Protein AF-A0AAP0JFU9-F1 (afdb_monomer)

Organism: NCBI:txid152367

Foldseek 3Di:
DDDDDDDDDPVVVVVVCCCQQPVDLQQVVPDDPPDPDDVPDDRGHDDDPDDDDDPDLVSVLVVCVVVVRSVVSVCVVPDDDPPD

Mean predicted aligned error: 9.05 Å

Structure (mmCIF, N/CA/C/O backbone):
data_AF-A0AAP0JFU9-F1
#
_entry.id   AF-A0AAP0JFU9-F1
#
loop_
_atom_site.group_PDB
_atom_site.id
_atom_site.type_symbol
_atom_site.label_atom_id
_atom_site.label_alt_id
_atom_site.label_comp_id
_atom_site.label_asym_id
_atom_site.label_entity_id
_atom_site.label_seq_id
_atom_site.pdbx_PDB_ins_code
_atom_site.Cartn_x
_atom_site.Cartn_y
_atom_site.Cartn_z
_atom_site.occupancy
_atom_site.B_iso_or_equiv
_atom_site.auth_seq_id
_atom_site.auth_comp_id
_atom_site.auth_asym_id
_atom_site.auth_atom_id
_atom_site.pdbx_PDB_model_num
ATOM 1 N N . MET A 1 1 ? 1.260 -9.080 -10.531 1.00 73.69 1 MET A N 1
ATOM 2 C CA . MET A 1 1 ? 0.564 -7.904 -9.962 1.00 73.69 1 MET A CA 1
ATOM 3 C C . MET A 1 1 ? 0.453 -8.132 -8.466 1.00 73.69 1 MET A C 1
ATOM 5 O O . MET A 1 1 ? -0.063 -9.172 -8.087 1.00 73.69 1 MET A O 1
ATOM 9 N N . GLY A 1 2 ? 1.011 -7.243 -7.644 1.00 81.31 2 GLY A N 1
ATOM 10 C CA . GLY A 1 2 ? 1.008 -7.368 -6.182 1.00 81.31 2 GLY A CA 1
ATOM 11 C C . GLY A 1 2 ? 0.352 -6.151 -5.539 1.00 81.31 2 GLY A C 1
ATOM 12 O O . GLY A 1 2 ? 0.430 -5.053 -6.092 1.00 81.31 2 GLY A O 1
ATOM 13 N N . VAL A 1 3 ? -0.298 -6.349 -4.394 1.00 82.69 3 VAL A N 1
ATOM 14 C CA . VAL A 1 3 ? -0.902 -5.272 -3.600 1.00 82.69 3 VAL A CA 1
ATOM 15 C C . VAL A 1 3 ? -0.153 -5.153 -2.286 1.00 82.69 3 VAL A C 1
ATOM 17 O O . VAL A 1 3 ? 0.116 -6.149 -1.624 1.00 82.69 3 VAL A O 1
ATOM 20 N N . VAL A 1 4 ? 0.188 -3.919 -1.924 1.00 86.62 4 VAL A N 1
ATOM 21 C CA . VAL A 1 4 ? 0.833 -3.589 -0.654 1.00 86.62 4 VAL A CA 1
ATOM 22 C C . VAL A 1 4 ? -0.167 -2.785 0.167 1.00 86.62 4 VAL A C 1
ATOM 24 O O . VAL A 1 4 ? -0.529 -1.672 -0.220 1.00 86.62 4 VAL A O 1
ATOM 27 N N . VAL A 1 5 ? -0.624 -3.355 1.280 1.00 83.00 5 VAL A N 1
ATOM 28 C CA . VAL A 1 5 ? -1.515 -2.693 2.241 1.00 83.00 5 VAL A CA 1
ATOM 29 C C . VAL A 1 5 ? -0.674 -2.231 3.421 1.00 83.00 5 VAL A C 1
ATOM 31 O O . VAL A 1 5 ? 0.101 -3.012 3.965 1.00 83.00 5 VAL A O 1
ATOM 34 N N . VAL A 1 6 ? -0.791 -0.957 3.798 1.00 86.69 6 VAL A N 1
ATOM 35 C CA . VAL A 1 6 ? -0.023 -0.386 4.910 1.00 86.69 6 VAL A CA 1
ATOM 36 C C . VAL A 1 6 ? -0.938 0.429 5.802 1.00 86.69 6 VAL A C 1
ATOM 38 O O . VAL A 1 6 ? -1.659 1.306 5.327 1.00 86.69 6 VAL A O 1
ATOM 41 N N . GLU A 1 7 ? -0.854 0.163 7.098 1.00 84.69 7 GLU A N 1
ATOM 42 C CA . GLU A 1 7 ? -1.526 0.919 8.143 1.00 84.69 7 GLU A CA 1
ATOM 43 C C . GLU A 1 7 ? -0.490 1.627 9.022 1.00 84.69 7 GLU A C 1
ATOM 45 O O . GLU A 1 7 ? 0.589 1.105 9.307 1.00 84.69 7 GLU A O 1
ATOM 50 N N . GLY A 1 8 ? -0.801 2.847 9.457 1.00 87.69 8 GLY A N 1
ATOM 51 C CA . GLY A 1 8 ? 0.034 3.542 10.422 1.00 87.69 8 GLY A CA 1
ATOM 52 C C . GLY A 1 8 ? -0.305 5.015 10.596 1.00 87.69 8 GLY A C 1
ATOM 53 O O . GLY A 1 8 ? -1.202 5.579 9.971 1.00 87.69 8 GLY A O 1
ATOM 54 N N . GLY A 1 9 ? 0.465 5.676 11.460 1.00 90.12 9 GLY A N 1
ATOM 55 C CA . GLY A 1 9 ? 0.316 7.103 11.722 1.00 90.12 9 GLY A CA 1
ATOM 56 C C . GLY A 1 9 ? 0.6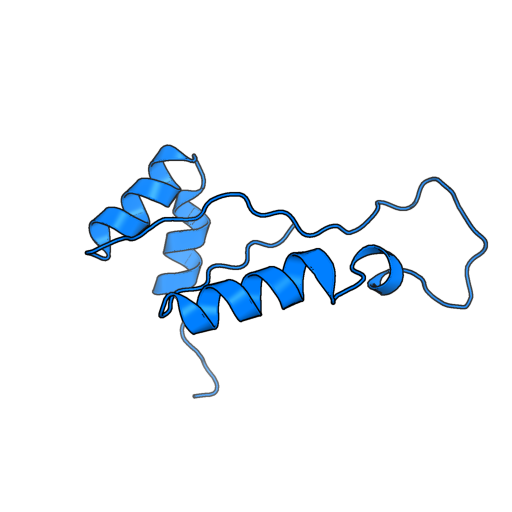36 7.987 10.508 1.00 90.12 9 GLY A C 1
ATOM 57 O O . GLY A 1 9 ? 1.470 7.680 9.659 1.00 90.12 9 GLY A O 1
ATOM 58 N N . ARG A 1 10 ? 0.048 9.188 10.467 1.00 90.94 10 ARG A N 1
ATOM 59 C CA . ARG A 1 10 ? 0.183 10.128 9.334 1.00 90.94 10 ARG A CA 1
ATOM 60 C C . ARG A 1 10 ? 1.637 10.429 8.931 1.00 90.94 10 ARG A C 1
ATOM 62 O O . ARG A 1 10 ? 1.930 10.617 7.751 1.00 90.94 10 ARG A O 1
ATOM 69 N N . LYS A 1 11 ? 2.564 10.507 9.896 1.00 94.62 11 LYS A N 1
ATOM 70 C CA . LYS A 1 11 ? 3.991 10.765 9.617 1.00 94.62 11 LYS A CA 1
ATOM 71 C C . LYS A 1 11 ? 4.687 9.563 8.968 1.00 94.62 11 LYS A C 1
ATOM 73 O O . LYS A 1 11 ? 5.463 9.780 8.038 1.00 94.62 11 LYS A O 1
ATOM 78 N N . SER A 1 12 ? 4.438 8.339 9.440 1.00 94.94 12 SER A N 1
ATOM 79 C CA . SER A 1 12 ? 5.024 7.128 8.851 1.00 94.94 12 SER A CA 1
ATOM 80 C C . SER A 1 12 ? 4.449 6.877 7.460 1.00 94.94 12 SER A C 1
ATOM 82 O O . SER A 1 12 ? 5.225 6.673 6.529 1.00 94.94 12 SER A O 1
ATOM 84 N N . MET A 1 13 ? 3.138 7.061 7.277 1.00 94.00 13 MET A N 1
ATOM 85 C CA . MET A 1 13 ? 2.487 6.927 5.970 1.00 94.00 13 MET A CA 1
ATOM 86 C C . MET A 1 13 ? 3.063 7.870 4.910 1.00 94.00 13 MET A C 1
ATOM 88 O O . MET A 1 13 ? 3.410 7.430 3.816 1.00 94.00 13 MET A O 1
ATOM 92 N N . LYS A 1 14 ? 3.290 9.152 5.237 1.00 94.50 14 LYS A N 1
ATOM 93 C CA . LYS A 1 14 ? 3.940 10.096 4.304 1.00 94.50 14 LYS A CA 1
ATOM 94 C C . LYS A 1 14 ? 5.356 9.668 3.912 1.00 94.50 14 LYS A C 1
ATOM 96 O O . LYS A 1 14 ? 5.766 9.860 2.767 1.00 94.50 14 LYS A O 1
ATOM 101 N N . ARG A 1 15 ? 6.127 9.119 4.858 1.00 96.81 15 ARG A N 1
ATOM 102 C CA . ARG A 1 15 ? 7.484 8.620 4.583 1.00 96.81 15 ARG A CA 1
ATOM 103 C C . ARG A 1 15 ? 7.442 7.378 3.696 1.00 96.81 15 ARG A C 1
ATOM 105 O O . ARG A 1 15 ? 8.225 7.309 2.752 1.00 96.81 15 ARG A O 1
ATOM 112 N N . PHE A 1 16 ? 6.517 6.460 3.966 1.00 96.69 16 PHE A N 1
ATOM 113 C CA . PHE A 1 16 ? 6.325 5.243 3.185 1.00 96.69 16 PHE A CA 1
ATOM 114 C C . PHE A 1 16 ? 5.862 5.547 1.755 1.00 96.69 16 PHE A C 1
ATOM 116 O O . PHE A 1 16 ? 6.487 5.095 0.803 1.00 96.69 16 PHE A O 1
ATOM 123 N N . SER A 1 17 ? 4.865 6.420 1.579 1.00 95.62 17 SER A N 1
ATOM 124 C CA . SER A 1 17 ? 4.418 6.870 0.250 1.00 95.62 17 SER A CA 1
ATOM 125 C C . SER A 1 17 ? 5.569 7.497 -0.553 1.00 95.62 17 SER A C 1
ATOM 127 O O . SER A 1 17 ? 5.794 7.147 -1.712 1.00 95.62 17 SER A O 1
ATOM 129 N N . LYS A 1 18 ? 6.401 8.344 0.078 1.00 97.06 18 LYS A N 1
ATOM 130 C CA . LYS A 1 18 ? 7.598 8.904 -0.575 1.00 97.06 18 LYS A CA 1
ATOM 131 C C . LYS A 1 18 ? 8.630 7.831 -0.941 1.00 97.06 18 LYS A C 1
ATOM 133 O O . LYS A 1 18 ? 9.287 7.966 -1.969 1.00 97.06 18 LYS A O 1
ATOM 138 N N . LEU A 1 19 ? 8.803 6.799 -0.116 1.00 97.00 19 LEU A N 1
ATOM 139 C CA . LEU A 1 19 ? 9.670 5.666 -0.437 1.00 97.00 19 LEU A CA 1
ATOM 140 C C . LEU A 1 19 ? 9.163 4.942 -1.692 1.00 97.00 19 LEU A C 1
ATOM 142 O O . LEU A 1 19 ? 9.887 4.888 -2.684 1.00 97.00 19 LEU A O 1
ATOM 146 N N . MET A 1 20 ? 7.913 4.481 -1.661 1.00 96.06 20 MET A N 1
ATOM 147 C CA . MET A 1 20 ? 7.328 3.644 -2.709 1.00 96.06 20 MET A CA 1
ATOM 148 C C . MET A 1 20 ? 7.173 4.374 -4.041 1.00 96.06 20 MET A C 1
ATOM 150 O O . MET A 1 20 ? 7.493 3.813 -5.078 1.00 96.06 20 MET A O 1
ATOM 154 N N . LEU A 1 21 ? 6.709 5.625 -4.033 1.00 95.00 21 LEU A N 1
ATOM 155 C CA . LEU A 1 21 ? 6.350 6.327 -5.270 1.00 95.00 21 LEU A CA 1
ATOM 156 C C . LEU A 1 21 ? 7.473 7.203 -5.836 1.00 95.00 21 LEU A C 1
ATOM 158 O O . LEU A 1 21 ? 7.372 7.639 -6.978 1.00 95.00 21 LEU A O 1
ATOM 162 N N . LYS A 1 22 ? 8.501 7.537 -5.039 1.00 95.25 22 LYS A N 1
ATOM 163 C CA . LYS A 1 22 ? 9.554 8.483 -5.463 1.00 95.25 22 LYS A CA 1
ATOM 164 C C . LYS A 1 22 ? 10.981 7.977 -5.320 1.00 95.25 22 LYS A C 1
ATOM 166 O O . LYS A 1 22 ? 11.838 8.453 -6.052 1.00 95.25 22 LYS A O 1
ATOM 171 N N . ARG A 1 23 ? 11.278 7.119 -4.338 1.00 95.25 23 ARG A N 1
ATOM 172 C CA . ARG A 1 23 ? 12.665 6.703 -4.055 1.00 95.25 23 ARG A CA 1
ATOM 173 C C . ARG A 1 23 ? 13.017 5.362 -4.683 1.00 95.25 23 ARG A C 1
ATOM 175 O O . ARG A 1 23 ? 14.161 5.186 -5.077 1.00 95.25 23 ARG A O 1
ATOM 182 N N . ILE A 1 24 ? 12.069 4.430 -4.742 1.00 93.94 24 ILE A N 1
ATOM 183 C CA . ILE A 1 24 ? 12.283 3.127 -5.373 1.00 93.94 24 ILE A CA 1
ATOM 184 C C . ILE A 1 24 ? 12.074 3.270 -6.880 1.00 93.94 24 ILE A C 1
ATOM 186 O O . ILE A 1 24 ? 11.008 3.696 -7.327 1.00 93.94 24 ILE A O 1
ATOM 190 N N . ASN A 1 25 ? 13.088 2.895 -7.660 1.00 90.62 25 ASN A N 1
ATOM 191 C CA . ASN A 1 25 ? 12.971 2.779 -9.107 1.00 90.62 25 ASN A CA 1
ATOM 192 C C . ASN A 1 25 ? 12.469 1.375 -9.474 1.00 90.62 25 ASN A C 1
ATOM 194 O O . ASN A 1 25 ? 13.256 0.455 -9.680 1.00 90.62 25 ASN A O 1
ATOM 198 N N . TRP A 1 26 ? 11.146 1.216 -9.533 1.00 89.50 26 TRP A N 1
ATOM 199 C CA . TRP A 1 26 ? 10.506 -0.070 -9.838 1.00 89.50 26 TRP A CA 1
ATOM 200 C C . TRP A 1 26 ? 10.809 -0.587 -11.244 1.00 89.50 26 TRP A C 1
ATOM 202 O O . TRP A 1 26 ? 10.891 -1.798 -11.426 1.00 89.50 26 TRP A O 1
ATOM 212 N N . ALA A 1 27 ? 11.020 0.311 -12.210 1.00 86.12 27 ALA A N 1
ATOM 213 C CA . ALA A 1 27 ? 11.334 -0.061 -13.585 1.00 86.12 27 ALA A CA 1
ATOM 214 C C . ALA A 1 27 ? 12.749 -0.648 -13.711 1.00 86.12 27 ALA A C 1
ATOM 216 O O . ALA A 1 27 ? 12.957 -1.574 -14.486 1.00 86.12 27 ALA A O 1
ATOM 217 N N . ALA A 1 28 ? 13.707 -0.166 -12.913 1.00 83.69 28 ALA A N 1
ATOM 218 C CA . ALA A 1 28 ? 15.072 -0.696 -12.913 1.00 83.69 28 ALA A CA 1
ATOM 219 C C . ALA A 1 28 ? 15.193 -2.078 -12.248 1.00 83.69 28 ALA A C 1
ATOM 221 O O . ALA A 1 28 ? 16.120 -2.815 -12.549 1.00 83.69 28 ALA A O 1
ATOM 222 N N . ALA A 1 29 ? 14.255 -2.462 -11.375 1.00 72.44 29 ALA A N 1
ATOM 223 C CA . ALA A 1 29 ? 14.308 -3.742 -10.659 1.00 72.44 29 ALA A CA 1
ATOM 224 C C . ALA A 1 29 ? 14.077 -4.981 -11.551 1.00 72.44 29 ALA A C 1
ATOM 226 O O . ALA A 1 29 ? 14.223 -6.103 -11.080 1.00 72.44 29 ALA A O 1
ATOM 227 N N . VAL A 1 30 ? 13.680 -4.785 -12.812 1.00 68.19 30 VAL A N 1
ATOM 228 C CA . VAL A 1 30 ? 13.440 -5.849 -13.807 1.00 68.19 30 VAL A CA 1
ATOM 229 C C . VAL A 1 30 ? 14.468 -5.838 -14.947 1.00 68.19 30 VAL A C 1
ATOM 231 O O . VAL A 1 30 ? 14.367 -6.647 -15.867 1.00 68.19 30 VAL A O 1
ATOM 234 N N . ALA A 1 31 ? 15.459 -4.944 -14.897 1.00 60.91 31 ALA A N 1
ATOM 235 C CA . ALA A 1 31 ? 16.553 -4.922 -15.858 1.00 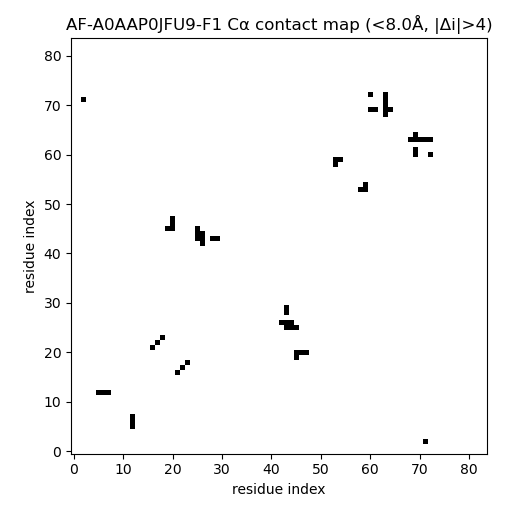60.91 31 ALA A CA 1
ATOM 236 C C . ALA A 1 31 ? 17.629 -5.933 -15.426 1.00 60.91 31 ALA A C 1
ATOM 238 O O . ALA A 1 31 ? 18.402 -5.661 -14.511 1.00 60.91 31 ALA A O 1
ATOM 239 N N . ASN A 1 32 ? 17.660 -7.108 -16.062 1.00 58.28 32 ASN A N 1
ATOM 240 C CA . ASN A 1 32 ? 18.847 -7.966 -16.039 1.00 58.28 32 ASN A CA 1
ATOM 241 C C . ASN A 1 32 ? 19.954 -7.285 -16.856 1.00 58.28 32 ASN A C 1
ATOM 243 O O . ASN A 1 32 ? 19.675 -6.771 -17.940 1.00 58.28 32 ASN A O 1
ATOM 247 N N . GLU A 1 33 ? 21.186 -7.294 -16.345 1.00 56.72 33 GLU A N 1
ATOM 248 C CA . GLU A 1 33 ? 22.350 -6.615 -16.945 1.00 56.72 33 GLU A CA 1
ATOM 249 C C . GLU A 1 33 ? 22.746 -7.172 -18.332 1.00 56.72 33 GLU A C 1
ATOM 251 O O . GLU A 1 33 ? 23.453 -6.495 -19.073 1.00 56.72 33 GLU A O 1
ATOM 256 N N . ASP A 1 34 ? 22.240 -8.352 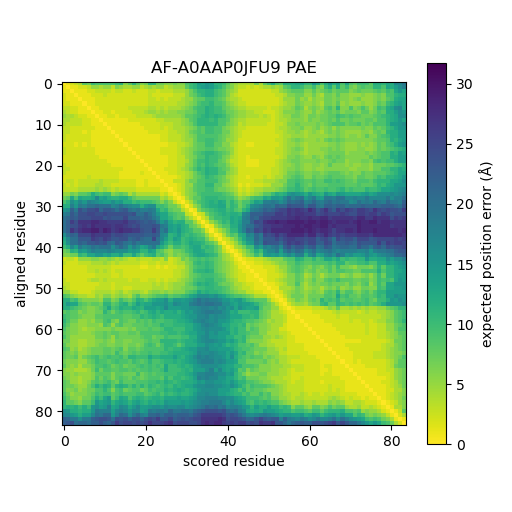-18.715 1.00 55.22 34 ASP A N 1
ATOM 257 C CA . ASP A 1 34 ? 22.721 -9.131 -19.869 1.00 55.22 34 ASP A CA 1
ATOM 258 C C . ASP A 1 34 ? 21.780 -9.186 -21.089 1.00 55.22 34 ASP A C 1
ATOM 260 O O . ASP A 1 34 ? 22.099 -9.841 -22.081 1.00 55.22 34 ASP A O 1
ATOM 264 N N . GLU A 1 35 ? 20.616 -8.533 -21.066 1.00 56.06 35 GLU A N 1
ATOM 265 C CA . GLU A 1 35 ? 19.647 -8.653 -22.164 1.00 56.06 35 GLU A CA 1
ATOM 266 C C . GLU A 1 35 ? 19.372 -7.295 -22.819 1.00 56.06 35 GLU A C 1
ATOM 268 O O . GLU A 1 35 ? 18.734 -6.435 -22.205 1.00 56.06 35 GLU A O 1
ATOM 273 N N . GLU A 1 36 ? 19.810 -7.150 -24.077 1.00 54.53 36 GLU A N 1
ATOM 274 C CA . GLU A 1 36 ? 19.587 -6.007 -24.977 1.00 54.53 36 GLU A CA 1
ATOM 275 C C . GLU A 1 36 ? 18.175 -5.408 -24.844 1.00 54.53 36 GLU A C 1
ATOM 277 O O . GLU A 1 36 ? 17.186 -6.134 -24.699 1.00 54.53 36 GLU A O 1
ATOM 282 N N . GLU A 1 37 ? 18.111 -4.072 -24.872 1.00 55.06 37 GLU A N 1
ATOM 283 C CA . GLU A 1 37 ? 16.918 -3.229 -24.723 1.00 55.06 37 GLU A CA 1
ATOM 284 C C . GLU A 1 37 ? 15.783 -3.648 -25.678 1.00 55.06 37 GLU A C 1
ATOM 286 O O . GLU A 1 37 ? 15.627 -3.120 -26.775 1.00 55.06 37 GLU A O 1
ATOM 291 N N . ASP A 1 38 ? 14.956 -4.606 -25.256 1.00 56.31 38 ASP A N 1
ATOM 292 C CA . ASP A 1 38 ? 13.675 -4.882 -25.899 1.00 56.31 38 ASP A CA 1
ATOM 293 C C . ASP A 1 38 ? 12.62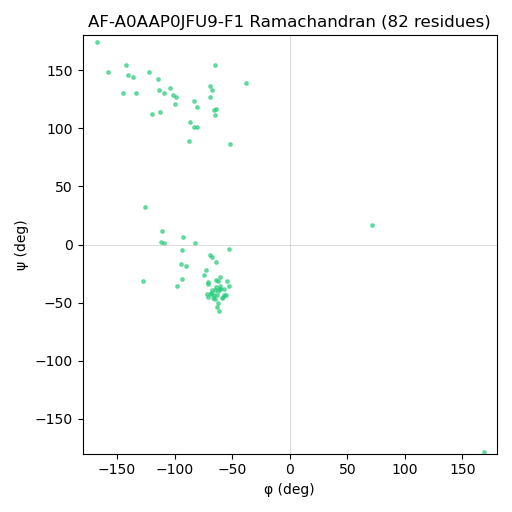3 -3.949 -25.284 1.00 56.31 38 ASP A C 1
ATOM 295 O O . ASP A 1 38 ? 12.151 -4.169 -24.162 1.00 56.31 38 ASP A O 1
ATOM 299 N N . ASP A 1 39 ? 12.233 -2.920 -26.043 1.00 58.75 39 ASP A N 1
ATOM 300 C CA . ASP A 1 39 ? 11.159 -1.948 -25.752 1.00 58.75 39 ASP A CA 1
ATOM 301 C C . ASP A 1 39 ? 9.796 -2.597 -25.402 1.00 58.75 39 ASP A C 1
ATOM 303 O O . ASP A 1 39 ? 8.824 -1.914 -25.071 1.00 58.75 39 ASP A O 1
ATOM 307 N N . LYS A 1 40 ? 9.685 -3.928 -25.477 1.00 59.44 40 LYS A N 1
ATOM 308 C CA . LYS A 1 40 ? 8.483 -4.708 -25.160 1.00 59.44 40 LYS A CA 1
ATOM 309 C C . LYS A 1 40 ? 8.421 -5.235 -23.727 1.00 59.44 40 LYS A C 1
ATOM 311 O O . LYS A 1 40 ? 7.400 -5.830 -23.366 1.00 59.44 40 LYS A O 1
ATOM 316 N N . ARG A 1 41 ? 9.455 -5.057 -22.893 1.00 61.91 41 ARG A N 1
ATOM 317 C CA . ARG A 1 41 ? 9.402 -5.563 -21.509 1.00 61.91 41 ARG A CA 1
ATOM 318 C C . ARG A 1 41 ? 8.355 -4.803 -20.680 1.00 61.91 41 ARG A C 1
ATOM 320 O O . ARG A 1 41 ? 8.321 -3.572 -20.696 1.00 61.91 41 ARG A O 1
ATOM 327 N N . PRO A 1 42 ? 7.488 -5.506 -19.928 1.00 64.81 42 PRO A N 1
ATOM 328 C CA . PRO A 1 42 ? 6.468 -4.859 -19.115 1.00 64.81 42 PRO A CA 1
ATOM 329 C C . PRO A 1 42 ? 7.118 -4.009 -18.015 1.00 64.81 42 PRO A C 1
ATOM 331 O O . PRO A 1 42 ? 7.785 -4.525 -17.120 1.00 64.81 42 PRO A O 1
ATOM 334 N N . ILE A 1 43 ? 6.895 -2.693 -18.075 1.00 76.75 43 ILE A N 1
ATOM 335 C CA . ILE A 1 43 ? 7.416 -1.736 -17.093 1.00 76.75 43 ILE A CA 1
ATOM 336 C C . ILE A 1 43 ? 6.773 -2.019 -15.734 1.00 76.75 43 ILE A C 1
ATOM 338 O O . ILE A 1 43 ? 5.579 -1.774 -15.528 1.00 76.75 43 ILE A O 1
ATOM 342 N N . ASN A 1 44 ? 7.574 -2.499 -14.782 1.00 86.56 44 ASN A N 1
ATOM 343 C CA . ASN A 1 44 ? 7.131 -2.621 -13.403 1.00 86.56 44 ASN A CA 1
ATOM 344 C C . ASN A 1 44 ? 6.970 -1.221 -12.789 1.00 86.56 44 ASN A C 1
ATOM 346 O O . ASN A 1 44 ? 7.877 -0.388 -12.839 1.00 86.56 44 ASN A O 1
ATOM 350 N N . LYS A 1 45 ? 5.796 -0.947 -12.216 1.00 89.00 45 LYS A N 1
ATOM 351 C CA . LYS A 1 45 ? 5.461 0.347 -11.614 1.00 89.00 45 LYS A CA 1
ATOM 352 C C . LYS A 1 45 ? 4.661 0.164 -10.331 1.00 89.00 45 LYS A C 1
ATOM 354 O O . LYS A 1 45 ? 3.809 -0.716 -10.238 1.00 89.00 45 LYS A O 1
ATOM 359 N N . CYS A 1 46 ? 4.887 1.055 -9.370 1.00 91.75 46 CYS A N 1
ATOM 360 C CA . CYS A 1 46 ? 4.074 1.172 -8.164 1.00 91.75 46 CYS A CA 1
ATOM 361 C C . CYS A 1 46 ? 3.157 2.394 -8.277 1.00 91.75 46 CYS A C 1
ATOM 363 O O . CYS A 1 46 ? 3.590 3.469 -8.692 1.00 91.75 46 CYS A O 1
ATOM 365 N N . MET A 1 47 ? 1.887 2.229 -7.914 1.00 90.94 47 MET A N 1
ATOM 366 C CA . MET A 1 47 ? 0.886 3.292 -7.932 1.00 90.94 47 MET A CA 1
ATOM 367 C C . MET A 1 47 ? 0.053 3.245 -6.652 1.00 90.94 47 MET A C 1
ATOM 369 O O . MET A 1 47 ? -0.261 2.170 -6.146 1.00 90.94 47 MET A O 1
ATOM 373 N N . GLN A 1 48 ? -0.333 4.418 -6.150 1.00 90.25 48 GLN A N 1
ATOM 374 C CA . GLN A 1 48 ? -1.276 4.529 -5.043 1.00 90.25 48 GLN A CA 1
ATOM 375 C C . GLN A 1 48 ? -2.700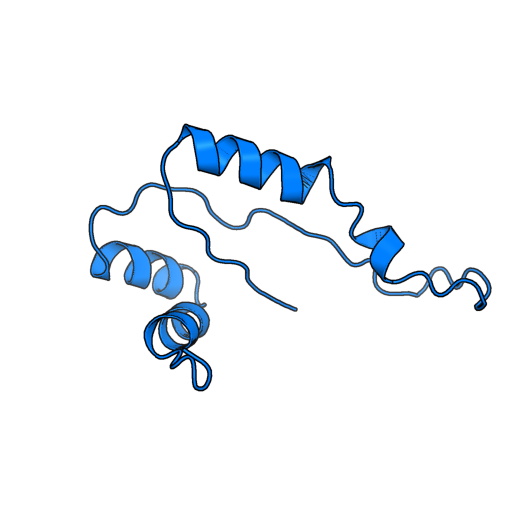 4.364 -5.573 1.00 90.25 48 GLN A C 1
ATOM 377 O O . GLN A 1 48 ? -3.155 5.162 -6.389 1.00 90.25 48 GLN A O 1
ATOM 382 N N . VAL A 1 49 ? -3.387 3.327 -5.098 1.00 86.50 49 VAL A N 1
ATOM 383 C CA . VAL A 1 49 ? -4.776 3.022 -5.475 1.00 86.50 49 VAL A CA 1
ATOM 384 C C . VAL A 1 49 ? -5.798 3.622 -4.508 1.00 86.50 49 VAL A C 1
ATOM 386 O O . VAL A 1 49 ? -6.894 3.981 -4.924 1.00 86.50 49 VAL A O 1
ATOM 389 N N . TRP A 1 50 ? -5.433 3.779 -3.232 1.00 83.75 50 TRP A N 1
ATOM 390 C CA . TRP A 1 50 ? -6.285 4.361 -2.197 1.00 83.75 50 TRP A CA 1
ATOM 391 C C . TRP A 1 50 ? -5.445 4.892 -1.025 1.00 83.75 50 TRP A C 1
ATOM 393 O O . TRP A 1 50 ? -4.384 4.351 -0.718 1.00 83.75 50 TRP A O 1
ATOM 403 N N . GLU A 1 51 ? -5.921 5.953 -0.373 1.00 85.88 51 GLU A N 1
ATOM 404 C CA . GLU A 1 51 ? -5.429 6.435 0.922 1.00 85.88 51 GLU A CA 1
ATOM 405 C C . GLU A 1 51 ? -6.612 6.993 1.710 1.00 85.88 51 GLU A C 1
ATOM 407 O O . GLU A 1 51 ? -7.381 7.812 1.206 1.00 85.88 51 GLU A O 1
ATOM 412 N N . GLY A 1 52 ? -6.751 6.562 2.958 1.00 84.38 52 GLY A N 1
ATOM 413 C CA . GLY A 1 52 ? -7.801 7.041 3.838 1.00 84.38 52 GLY A CA 1
ATOM 414 C C . GLY A 1 52 ? -7.560 6.631 5.280 1.00 84.38 52 GLY A C 1
ATOM 415 O O . GLY A 1 52 ? -6.625 5.900 5.598 1.00 84.38 52 GLY A O 1
ATOM 416 N N . SER A 1 53 ? -8.410 7.138 6.166 1.00 82.06 53 SER A N 1
ATOM 417 C CA . SER A 1 53 ? -8.475 6.686 7.551 1.00 82.06 53 SER A CA 1
ATOM 418 C C . SER A 1 53 ? -9.617 5.692 7.706 1.00 82.06 53 SER A C 1
ATOM 420 O O . SER A 1 53 ? -10.759 6.020 7.386 1.00 82.06 53 SER A O 1
ATOM 422 N N . CYS A 1 54 ? -9.331 4.520 8.254 1.00 72.12 54 CYS A N 1
ATOM 423 C CA . CYS A 1 54 ? -10.333 3.574 8.724 1.00 72.12 54 CYS A CA 1
ATOM 424 C C . CYS A 1 54 ? -10.293 3.543 10.253 1.00 72.12 54 CYS A C 1
ATOM 426 O O . CYS A 1 54 ? -9.224 3.456 10.847 1.00 72.12 54 CYS A O 1
ATOM 428 N N . MET A 1 55 ? -11.457 3.667 10.895 1.00 74.44 55 MET A N 1
ATOM 429 C CA . MET A 1 55 ? -11.554 3.607 12.360 1.00 74.44 55 MET A CA 1
ATOM 430 C C . MET A 1 55 ? -11.780 2.186 12.879 1.00 74.44 55 MET A C 1
ATOM 432 O O . MET A 1 55 ? -11.577 1.933 14.061 1.00 74.44 55 MET A O 1
ATOM 436 N N . THR A 1 56 ? -12.226 1.274 12.013 1.00 81.31 56 THR A N 1
ATOM 437 C CA . THR A 1 56 ? -12.517 -0.116 12.361 1.00 81.31 56 THR A CA 1
ATOM 438 C C . THR A 1 56 ? -12.102 -1.051 11.234 1.00 81.31 56 THR A C 1
ATOM 440 O O . THR A 1 56 ? -12.100 -0.673 10.060 1.00 81.31 56 THR A O 1
ATOM 443 N N . GLU A 1 57 ? -11.818 -2.298 11.598 1.00 80.31 57 GLU A N 1
ATOM 444 C CA . GLU A 1 57 ? -11.518 -3.382 10.664 1.00 80.31 57 GLU A CA 1
ATOM 445 C C . GLU A 1 57 ? -12.634 -3.568 9.620 1.00 80.31 57 GLU A C 1
ATOM 447 O O . GLU A 1 57 ? -12.384 -3.646 8.420 1.00 80.31 57 GLU A O 1
ATOM 452 N N . ALA A 1 58 ? -13.896 -3.523 10.059 1.00 85.62 58 ALA A N 1
ATOM 453 C CA . ALA A 1 58 ? -15.053 -3.607 9.171 1.00 85.62 58 ALA A CA 1
ATOM 454 C C . ALA A 1 58 ? -15.089 -2.464 8.138 1.00 85.62 58 ALA A C 1
ATOM 456 O O . ALA A 1 58 ? -15.442 -2.689 6.978 1.00 85.62 58 ALA A O 1
ATOM 457 N N . ALA A 1 59 ? -14.699 -1.244 8.534 1.00 85.31 59 ALA A N 1
ATOM 458 C CA . ALA A 1 59 ? -14.601 -0.116 7.612 1.00 85.31 59 ALA A CA 1
ATOM 459 C C . ALA A 1 59 ? -13.467 -0.315 6.596 1.00 85.31 59 ALA A C 1
ATOM 461 O O . ALA A 1 59 ? -13.657 -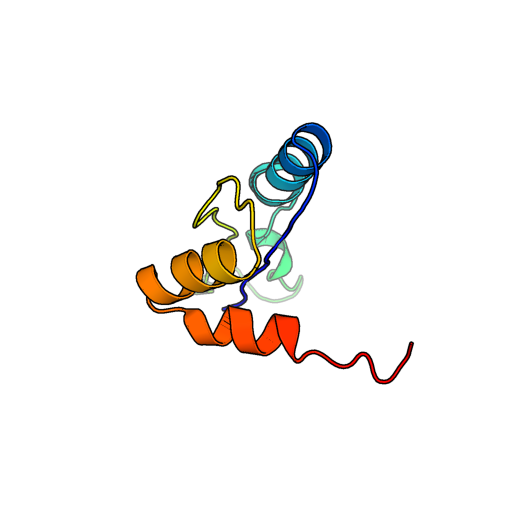0.016 5.419 1.00 85.31 59 ALA A O 1
ATOM 462 N N . ALA A 1 60 ? -12.325 -0.862 7.023 1.00 82.19 60 ALA A N 1
ATOM 463 C CA . ALA A 1 60 ? -11.234 -1.214 6.121 1.00 82.19 60 ALA A CA 1
ATOM 464 C C . ALA A 1 60 ? -11.677 -2.286 5.111 1.00 82.19 60 ALA A C 1
ATOM 466 O O . ALA A 1 60 ? -11.595 -2.056 3.907 1.00 82.19 60 ALA A O 1
ATOM 467 N N . ARG A 1 61 ? -12.277 -3.395 5.563 1.00 85.50 61 ARG A N 1
ATOM 468 C CA . ARG A 1 61 ? -12.799 -4.456 4.681 1.00 85.50 61 ARG A CA 1
ATOM 469 C C . ARG A 1 61 ? -13.819 -3.943 3.662 1.00 85.50 61 ARG A C 1
ATOM 471 O O . ARG A 1 61 ? -13.822 -4.384 2.508 1.00 85.50 61 ARG A O 1
ATOM 478 N N . LYS A 1 62 ? -14.677 -2.998 4.064 1.00 88.06 62 LYS A N 1
ATOM 479 C CA . LYS A 1 62 ? -15.646 -2.368 3.160 1.00 88.06 62 LYS A CA 1
ATOM 480 C C . LYS A 1 62 ? -14.956 -1.610 2.024 1.00 88.06 62 LYS A C 1
ATOM 482 O O . LYS A 1 62 ? -15.397 -1.740 0.892 1.00 88.06 62 LYS A O 1
ATOM 487 N N . VAL A 1 63 ? -13.851 -0.906 2.285 1.00 85.12 63 VAL A N 1
ATOM 488 C CA . VAL A 1 63 ? -13.068 -0.227 1.233 1.00 85.12 63 VAL A CA 1
ATOM 489 C C . VAL A 1 63 ? -12.571 -1.222 0.184 1.00 85.12 63 VAL A C 1
ATOM 491 O O . VAL A 1 63 ? -12.735 -0.984 -1.011 1.00 85.12 63 VAL A O 1
ATOM 494 N N . PHE A 1 64 ? -12.014 -2.360 0.610 1.00 85.44 64 PHE A N 1
ATOM 495 C CA . PHE A 1 64 ? -11.566 -3.399 -0.324 1.00 85.44 64 PHE A CA 1
ATOM 496 C C . PHE A 1 64 ? -12.732 -4.011 -1.106 1.00 85.44 64 PHE A C 1
ATOM 498 O O . PHE A 1 64 ? -12.605 -4.265 -2.301 1.00 85.44 64 PHE A O 1
ATOM 505 N N . SER A 1 65 ? -13.875 -4.218 -0.449 1.00 89.88 65 SER A N 1
ATOM 506 C CA . SER A 1 65 ? -15.078 -4.766 -1.088 1.00 89.88 65 SER A CA 1
ATOM 507 C C . SER A 1 65 ? -15.672 -3.806 -2.120 1.00 89.88 65 SER A C 1
ATOM 509 O O . SER A 1 65 ? -15.948 -4.223 -3.241 1.00 89.88 65 SER A O 1
ATOM 511 N N . ASP A 1 66 ? -15.798 -2.519 -1.782 1.00 89.62 66 ASP A N 1
ATOM 512 C CA . ASP A 1 66 ? -16.300 -1.473 -2.683 1.00 89.62 66 ASP A CA 1
ATOM 513 C C . ASP A 1 66 ? -15.385 -1.302 -3.912 1.00 89.62 66 ASP A C 1
ATOM 515 O O . ASP A 1 66 ? -15.855 -0.999 -5.006 1.00 89.62 66 ASP A O 1
ATOM 519 N N . ALA A 1 67 ? -14.080 -1.542 -3.749 1.00 84.69 67 ALA A N 1
ATOM 520 C CA . ALA A 1 67 ? -13.097 -1.542 -4.830 1.00 84.69 67 ALA A CA 1
ATOM 521 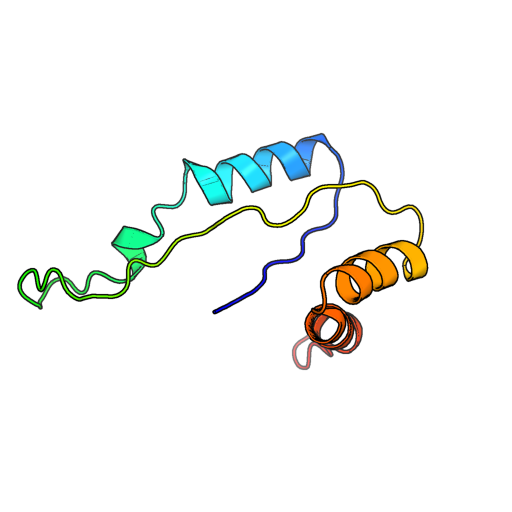C C . ALA A 1 67 ? -13.032 -2.869 -5.623 1.00 84.69 67 ALA A C 1
ATOM 523 O O . ALA A 1 67 ? -12.214 -2.993 -6.534 1.00 84.69 67 ALA A O 1
ATOM 524 N N . GLY A 1 68 ? -13.865 -3.866 -5.295 1.00 87.00 68 GLY A N 1
ATOM 525 C CA . GLY A 1 68 ? -13.902 -5.169 -5.972 1.00 87.00 68 GLY A CA 1
ATOM 526 C C . GLY A 1 68 ? -12.699 -6.075 -5.676 1.00 87.00 68 GLY A C 1
ATOM 527 O O . GLY A 1 68 ? -12.453 -7.040 -6.397 1.00 87.00 68 GLY A O 1
ATOM 528 N N . VAL A 1 69 ? -11.939 -5.776 -4.622 1.00 85.50 69 VAL A N 1
ATOM 529 C CA . VAL A 1 69 ? -10.671 -6.434 -4.274 1.00 85.50 69 VAL A CA 1
ATOM 530 C C . VAL A 1 69 ? -10.655 -6.976 -2.837 1.00 85.50 69 VAL A C 1
ATOM 532 O O . VAL A 1 69 ? -9.612 -7.028 -2.186 1.00 85.50 69 VAL A O 1
ATOM 535 N N . SER A 1 70 ? -11.814 -7.408 -2.330 1.00 89.31 70 SER A N 1
ATOM 536 C CA . SER A 1 70 ? -11.980 -7.974 -0.977 1.00 89.31 70 SER A CA 1
ATOM 537 C C . SER A 1 70 ? -11.041 -9.145 -0.674 1.00 89.31 70 SER A C 1
ATOM 539 O O . SER A 1 70 ? -10.592 -9.290 0.455 1.00 89.31 70 SER A O 1
ATOM 541 N N . HIS A 1 71 ? -10.675 -9.938 -1.679 1.00 86.38 71 HIS A N 1
ATOM 542 C CA . HIS A 1 71 ? -9.775 -11.080 -1.520 1.00 86.38 71 HIS A CA 1
ATOM 543 C C . HIS A 1 71 ? -8.374 -10.697 -1.007 1.00 86.38 71 HIS A C 1
ATOM 545 O O . HIS A 1 71 ? -7.749 -11.503 -0.327 1.00 86.38 71 HIS A O 1
ATOM 551 N N . TYR A 1 72 ? -7.877 -9.479 -1.269 1.00 83.69 72 TYR A N 1
ATOM 552 C CA . TYR A 1 72 ? -6.608 -9.027 -0.675 1.00 83.69 72 TYR A CA 1
ATOM 553 C C . TYR A 1 72 ? -6.727 -8.755 0.821 1.00 83.69 72 TYR A C 1
ATOM 555 O O . TYR A 1 72 ? -5.765 -8.974 1.552 1.00 83.69 72 TYR A O 1
ATOM 563 N N . TRP A 1 73 ? -7.900 -8.303 1.272 1.00 85.75 73 TRP A N 1
ATOM 564 C CA . TRP A 1 73 ? -8.184 -8.188 2.696 1.00 85.75 73 TRP A CA 1
ATOM 565 C C . TRP A 1 73 ? -8.142 -9.571 3.337 1.00 85.75 73 TRP A C 1
ATOM 567 O O . TRP A 1 73 ? -7.362 -9.789 4.257 1.00 85.75 73 TRP A O 1
ATOM 577 N N . ASP A 1 74 ? -8.912 -10.517 2.790 1.00 87.94 74 ASP A N 1
ATOM 578 C CA . ASP A 1 74 ? -9.006 -11.872 3.332 1.00 87.94 74 ASP A CA 1
ATOM 579 C C . ASP A 1 74 ? -7.635 -12.585 3.336 1.00 87.94 74 ASP A C 1
ATOM 581 O O . ASP A 1 74 ? -7.332 -13.302 4.284 1.00 87.94 74 ASP A O 1
ATOM 585 N N . LEU A 1 75 ? -6.770 -12.356 2.338 1.00 85.75 75 LEU A N 1
ATOM 586 C CA . LEU A 1 75 ? -5.397 -12.879 2.338 1.00 85.75 75 LEU A CA 1
ATOM 587 C C . LEU A 1 75 ? -4.55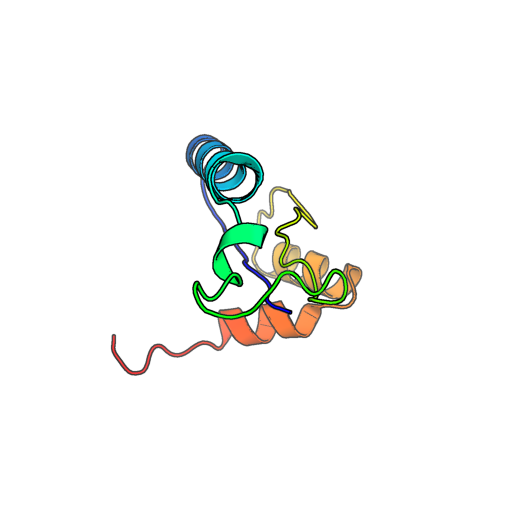8 -12.302 3.491 1.00 85.75 75 LEU A C 1
ATOM 589 O O . LEU A 1 75 ? -3.823 -13.037 4.139 1.00 85.75 75 LEU A O 1
ATOM 593 N N . ALA A 1 76 ? -4.663 -10.993 3.738 1.00 84.00 76 ALA A N 1
ATOM 594 C CA . ALA A 1 76 ? -3.870 -10.309 4.754 1.00 84.00 76 ALA A CA 1
ATOM 595 C C . ALA A 1 76 ? -4.291 -10.688 6.182 1.00 84.00 76 ALA A C 1
ATOM 597 O O . ALA A 1 76 ? -3.428 -10.960 7.009 1.00 84.00 76 ALA A O 1
ATOM 598 N N . VAL A 1 77 ? -5.597 -10.733 6.481 1.00 84.94 77 VAL A N 1
ATOM 599 C CA . VAL A 1 77 ? -6.070 -11.080 7.838 1.00 84.94 77 VAL A CA 1
ATOM 600 C C . VAL A 1 77 ? -5.944 -12.564 8.173 1.00 84.94 77 VAL A C 1
ATOM 602 O O . VAL A 1 77 ? -5.819 -12.900 9.345 1.00 84.94 77 VAL A O 1
ATOM 605 N N . ASN A 1 78 ? -5.967 -13.450 7.173 1.00 86.06 78 ASN A N 1
ATOM 606 C CA . ASN A 1 78 ? -5.774 -14.887 7.388 1.00 86.06 78 ASN A CA 1
ATOM 607 C C . ASN A 1 78 ? -4.310 -15.322 7.225 1.00 86.06 78 ASN A C 1
ATOM 609 O O . ASN A 1 78 ? -4.036 -16.521 7.226 1.00 86.06 78 ASN A O 1
ATOM 613 N N . PHE A 1 79 ? -3.381 -14.379 7.045 1.00 85.00 79 PHE A N 1
ATOM 614 C CA . PHE A 1 79 ? -1.964 -14.699 6.969 1.00 85.00 79 PHE A CA 1
ATOM 615 C C . PHE A 1 79 ? -1.494 -15.227 8.327 1.00 85.00 79 PHE A C 1
ATOM 617 O O . PHE A 1 79 ? -1.520 -14.512 9.329 1.00 85.00 79 PHE A O 1
ATOM 624 N N . VAL A 1 80 ? -1.085 -16.492 8.345 1.00 84.06 80 VAL A N 1
ATOM 625 C CA . VAL A 1 80 ? -0.396 -17.113 9.474 1.00 84.06 80 VAL A CA 1
ATOM 626 C C . VAL A 1 80 ? 1.082 -17.092 9.123 1.00 84.06 80 VAL A C 1
ATOM 628 O O . VAL A 1 80 ? 1.470 -17.595 8.070 1.00 84.06 80 VAL A O 1
ATOM 631 N N . ASP A 1 81 ? 1.880 -16.447 9.966 1.00 82.31 81 ASP A N 1
ATOM 632 C CA . ASP A 1 81 ? 3.329 -16.480 9.823 1.00 82.31 81 ASP A CA 1
ATOM 633 C C . ASP A 1 81 ? 3.817 -17.800 10.424 1.00 82.31 81 ASP A C 1
ATOM 635 O O . ASP A 1 81 ? 3.835 -17.960 11.644 1.00 82.31 81 ASP A O 1
ATOM 639 N N . ASP A 1 82 ? 4.118 -18.777 9.567 1.00 75.19 82 ASP A N 1
ATOM 640 C CA . ASP A 1 82 ? 4.571 -20.105 10.000 1.00 75.19 82 ASP A CA 1
ATOM 641 C C . ASP A 1 82 ? 5.968 -20.058 10.667 1.00 75.19 82 ASP A C 1
ATOM 643 O O . ASP A 1 82 ? 6.376 -21.036 11.295 1.00 75.19 82 ASP A O 1
ATOM 647 N N . ASP A 1 83 ? 6.674 -18.919 10.583 1.00 66.25 83 ASP A N 1
ATOM 648 C CA . ASP A 1 83 ? 8.037 -18.706 11.092 1.00 66.25 83 ASP A CA 1
ATOM 649 C C . ASP A 1 83 ? 8.126 -17.742 12.309 1.00 66.25 83 ASP A C 1
ATOM 651 O O . ASP A 1 83 ? 9.231 -17.327 12.679 1.00 66.25 83 ASP A O 1
ATOM 655 N N . ALA A 1 84 ? 6.999 -17.375 12.941 1.00 52.88 84 ALA A N 1
ATOM 656 C CA . ALA A 1 84 ? 6.940 -16.419 14.067 1.00 52.88 84 ALA A CA 1
ATOM 657 C C . ALA A 1 84 ? 6.883 -17.047 15.474 1.00 52.88 84 ALA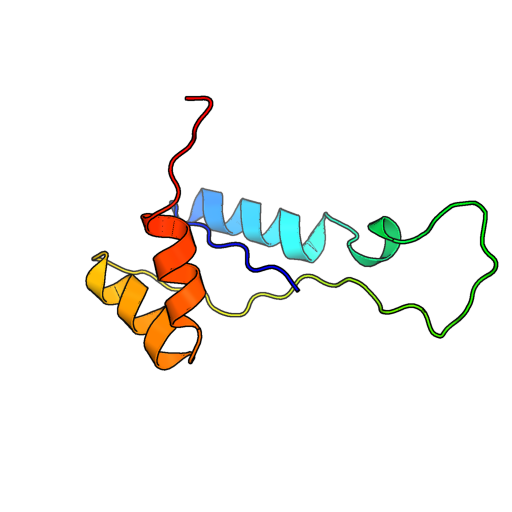 A C 1
ATOM 659 O O . ALA A 1 84 ? 6.152 -18.043 15.684 1.00 52.88 84 ALA A O 1
#

Radius of gyration: 16.46 Å; Cα contacts (8 Å, |Δi|>4): 31; chains: 1; bounding box: 39×31×40 Å

Solvent-accessible surface area (backbone atoms only — not comparable to full-atom values): 5749 Å² total; per-residue (Å²): 141,86,86,87,86,85,87,75,55,75,69,58,46,56,52,50,51,47,40,57,68,69,67,53,64,49,53,62,76,73,62,62,96,85,63,79,91,60,92,78,63,83,76,46,76,73,79,88,86,79,86,82,87,63,94,44,71,69,56,45,48,46,54,31,45,78,70,75,45,38,67,60,49,56,53,60,76,67,59,73,69,91,87,115

Secondary structure (DSSP, 8-state):
---------HHHHHHHHHIIIII--TTGGG--TTS---TTS-------------SSHHHHHHHHHHTT-HHHHHHHHT---TT-

InterPro domains:
  IPR010541 Small nuclear ribonucleoprotein Prp3, C-terminal domain [PF06544] (1-76)
  IPR027104 U4/U6 small nuclear ribonucleoprotein Prp3 [PTHR14212] (1-82)

Sequence (84 aa):
MGVVVVEGGRKSMKRFSKLMLKRINWAAAVANEDEEEDDKRPINKCMQVWEGSCMTEAAARKVFSDAGVSHYWDLAVNFVDDDA

pLDDT: mean 81.93, std 12.12, range [52.88, 97.06]